Protein AF-A0A355AZ51-F1 (afdb_monomer)

pLDDT: mean 73.31, std 15.17, range [37.97, 91.88]

Foldseek 3Di:
DDWDWDDDPNDIWIWDWDQDPVDNQWIWIAIPNRIDIDGDPCPPPPPPPPPPDPPPDDPPDDDDDD

Secondary structure (DSSP, 8-state):
-EEEEEEETTEEEEEEEEE-SS-TTEEEEEETTEEEEEE-----------PPPPPPPPPP------

Radius of gyration: 24.49 Å; Cα contacts (8 Å, |Δi|>4): 77; chains: 1; bounding box: 25×79×32 Å

Sequence (66 aa):
MKKFKITVEDKTYEIAAERDAADPSLMRISVDGKAHTVRIEEEEAPQRSSGPRPAATPPPRSGGGG

Structure (mmCIF, N/CA/C/O backbone):
data_AF-A0A355AZ51-F1
#
_entry.id   AF-A0A355AZ51-F1
#
loop_
_atom_site.group_PDB
_atom_site.id
_atom_site.type_symbol
_atom_site.label_atom_id
_atom_site.label_alt_id
_atom_site.label_comp_id
_atom_site.label_asym_id
_atom_site.label_entity_id
_atom_site.label_seq_id
_atom_site.pdbx_PDB_ins_code
_atom_site.Cartn_x
_atom_site.Cartn_y
_atom_site.Cartn_z
_atom_site.occupancy
_atom_site.B_iso_or_equiv
_atom_site.auth_seq_id
_atom_site.auth_comp_id
_atom_site.auth_asym_id
_atom_site.auth_atom_id
_atom_site.pdbx_PDB_model_num
ATOM 1 N N . MET A 1 1 ? 13.149 -1.496 -0.353 1.00 71.56 1 MET A N 1
ATOM 2 C CA . MET A 1 1 ? 11.893 -1.607 0.421 1.00 71.56 1 MET A CA 1
ATOM 3 C C . MET A 1 1 ? 11.390 -0.269 0.986 1.00 71.56 1 MET A C 1
ATOM 5 O O . MET A 1 1 ? 12.133 0.400 1.698 1.00 71.56 1 MET A O 1
ATOM 9 N N . LYS A 1 2 ? 10.135 0.119 0.709 1.00 80.69 2 LYS A N 1
ATOM 10 C CA . LYS A 1 2 ? 9.460 1.286 1.318 1.00 80.69 2 LYS A CA 1
ATOM 11 C C . LYS A 1 2 ? 8.374 0.790 2.277 1.00 80.69 2 LYS A C 1
ATOM 13 O O . LYS A 1 2 ? 7.659 -0.148 1.948 1.00 80.69 2 LYS A O 1
ATOM 18 N N . LYS A 1 3 ? 8.272 1.373 3.472 1.00 85.81 3 LYS A N 1
ATOM 19 C CA . LYS A 1 3 ? 7.271 0.991 4.481 1.00 85.81 3 LYS A CA 1
ATOM 20 C C . LYS A 1 3 ? 6.299 2.140 4.704 1.00 85.81 3 LYS A C 1
ATOM 22 O O . LYS A 1 3 ? 6.715 3.295 4.768 1.00 85.81 3 LYS A O 1
ATOM 27 N N . PHE A 1 4 ? 5.028 1.807 4.832 1.00 84.81 4 PHE A N 1
ATOM 28 C CA . PHE A 1 4 ? 3.927 2.724 5.055 1.00 84.81 4 PHE A CA 1
ATOM 29 C C . PHE A 1 4 ? 3.131 2.230 6.258 1.00 84.81 4 PHE A C 1
ATOM 31 O O . PHE A 1 4 ? 2.941 1.028 6.433 1.00 84.81 4 PHE A O 1
ATOM 38 N N . LYS A 1 5 ? 2.669 3.161 7.088 1.00 88.50 5 LYS A N 1
ATOM 39 C CA . LYS A 1 5 ? 1.676 2.877 8.122 1.00 88.50 5 LYS A CA 1
ATOM 40 C C . LYS A 1 5 ? 0.400 3.585 7.713 1.00 88.50 5 LYS A C 1
ATOM 42 O O . LYS A 1 5 ? 0.432 4.794 7.490 1.00 88.50 5 LYS A O 1
ATOM 47 N N . ILE A 1 6 ? -0.678 2.830 7.556 1.00 86.62 6 ILE A N 1
ATOM 48 C CA . ILE A 1 6 ? -1.991 3.381 7.228 1.00 86.62 6 ILE A CA 1
ATOM 49 C C . ILE A 1 6 ? -2.888 3.141 8.429 1.00 86.62 6 ILE A C 1
ATOM 51 O O . ILE A 1 6 ? -3.071 2.001 8.841 1.00 86.62 6 ILE A O 1
ATOM 55 N N . THR A 1 7 ? -3.447 4.209 8.984 1.00 89.25 7 THR A N 1
ATOM 56 C CA . THR A 1 7 ? -4.439 4.117 10.054 1.00 89.25 7 THR A CA 1
ATOM 57 C C . THR A 1 7 ? -5.812 4.399 9.460 1.00 89.25 7 THR A C 1
ATOM 59 O O . THR A 1 7 ? -6.016 5.449 8.853 1.00 89.25 7 THR A O 1
ATOM 62 N N . VAL A 1 8 ? -6.730 3.442 9.587 1.00 90.25 8 VAL A N 1
ATOM 63 C CA . VAL A 1 8 ? -8.128 3.559 9.158 1.00 90.25 8 VAL A CA 1
ATOM 64 C C . VAL A 1 8 ? -8.989 3.393 10.397 1.00 90.25 8 VAL A C 1
ATOM 66 O O . VAL A 1 8 ? -8.953 2.333 11.025 1.00 90.25 8 VAL A O 1
ATOM 69 N N . GLU A 1 9 ? -9.730 4.447 10.739 1.00 91.88 9 GLU A N 1
ATOM 70 C CA . GLU A 1 9 ? -10.455 4.544 12.011 1.00 91.88 9 GLU A CA 1
ATOM 71 C C . GLU A 1 9 ? -9.479 4.275 13.172 1.00 91.88 9 GLU A C 1
ATOM 73 O O . GLU A 1 9 ? -8.481 4.983 13.304 1.00 91.88 9 GLU A O 1
ATOM 78 N N . ASP A 1 10 ? -9.696 3.215 13.949 1.00 91.56 10 ASP A N 1
ATOM 79 C CA . ASP A 1 10 ? -8.856 2.835 15.089 1.00 91.56 10 ASP A CA 1
ATOM 80 C C . ASP A 1 10 ? -7.875 1.687 14.779 1.00 91.56 10 ASP A C 1
ATOM 82 O O . ASP A 1 10 ? -7.214 1.155 15.675 1.00 91.56 10 ASP A O 1
ATOM 86 N N . LYS A 1 11 ? -7.764 1.266 13.511 1.00 88.31 11 LYS A N 1
ATOM 87 C CA . LYS A 1 11 ? -6.879 0.167 13.092 1.00 88.31 11 LYS A CA 1
ATOM 88 C C . LYS A 1 11 ? -5.672 0.692 12.337 1.00 88.31 11 LYS A C 1
ATOM 90 O O . LYS A 1 11 ? -5.807 1.408 11.349 1.00 88.31 11 LYS A O 1
ATOM 95 N N . THR A 1 12 ? -4.484 0.292 12.780 1.00 89.62 12 THR A N 1
ATOM 96 C CA . THR A 1 12 ? -3.221 0.601 12.100 1.00 89.62 12 THR A CA 1
ATOM 97 C C . THR A 1 12 ? -2.728 -0.623 11.346 1.00 89.62 12 THR A C 1
ATOM 99 O O . THR A 1 12 ? -2.542 -1.675 11.948 1.00 89.62 12 THR A O 1
ATOM 102 N N . TYR A 1 13 ? -2.489 -0.447 10.050 1.00 84.12 13 TYR A N 1
ATOM 103 C CA . TYR A 1 13 ? -1.950 -1.447 9.140 1.00 84.12 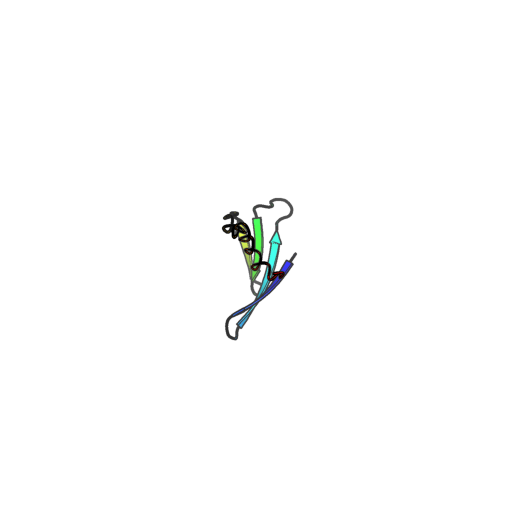13 TYR A CA 1
ATOM 104 C C . TYR A 1 13 ? -0.499 -1.109 8.816 1.00 84.12 13 TYR A C 1
ATOM 106 O O . TYR A 1 13 ? -0.184 0.027 8.428 1.00 84.12 13 TYR A O 1
ATOM 114 N N . GLU A 1 14 ? 0.388 -2.092 8.940 1.00 88.31 14 GLU A N 1
ATOM 115 C CA . GLU A 1 14 ? 1.77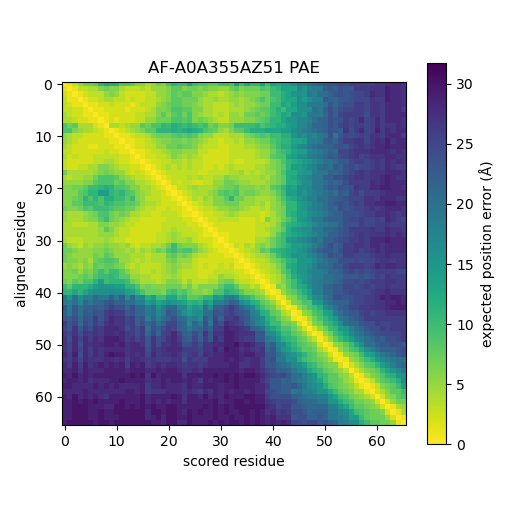0 -1.958 8.487 1.00 88.31 14 GLU A CA 1
ATOM 116 C C . GLU A 1 14 ? 1.919 -2.564 7.095 1.00 88.31 14 GLU A C 1
ATOM 118 O O . GLU A 1 14 ? 1.766 -3.769 6.894 1.00 88.31 14 GLU A O 1
ATOM 123 N N . ILE A 1 15 ? 2.236 -1.705 6.128 1.00 87.25 15 ILE A N 1
ATOM 124 C CA . ILE A 1 15 ? 2.365 -2.073 4.724 1.00 87.25 15 ILE A CA 1
ATOM 125 C C . ILE A 1 15 ? 3.823 -1.912 4.312 1.00 87.25 15 ILE A C 1
ATOM 127 O O . ILE A 1 15 ? 4.352 -0.802 4.251 1.00 87.25 15 ILE A O 1
ATOM 131 N N . ALA A 1 16 ? 4.495 -3.012 4.001 1.00 87.19 16 ALA A N 1
ATOM 132 C CA . ALA A 1 16 ? 5.817 -2.988 3.392 1.00 87.19 16 ALA A CA 1
ATOM 133 C C . ALA A 1 16 ? 5.684 -3.267 1.900 1.00 87.19 16 ALA A C 1
ATOM 135 O O . ALA A 1 16 ? 5.060 -4.243 1.507 1.00 87.19 16 ALA A O 1
ATOM 136 N N . ALA A 1 17 ? 6.270 -2.416 1.073 1.00 85.50 17 ALA A N 1
ATOM 137 C CA . ALA A 1 17 ? 6.160 -2.513 -0.366 1.00 85.50 17 ALA A CA 1
ATOM 138 C C . ALA A 1 17 ? 7.550 -2.514 -1.008 1.00 85.50 17 ALA A C 1
ATOM 140 O O . ALA A 1 17 ? 8.406 -1.666 -0.721 1.00 85.50 17 ALA A O 1
ATOM 141 N N . GLU A 1 18 ? 7.784 -3.485 -1.875 1.00 86.00 18 GLU A N 1
ATOM 142 C CA . GLU A 1 18 ? 9.045 -3.680 -2.574 1.00 86.00 18 GLU A CA 1
ATOM 143 C C . GLU A 1 18 ? 8.765 -4.030 -4.028 1.00 86.00 18 GLU A C 1
ATOM 145 O O . GLU A 1 18 ? 8.033 -4.976 -4.307 1.00 86.00 18 GLU A O 1
ATOM 150 N N . ARG A 1 19 ? 9.322 -3.248 -4.958 1.00 83.62 19 ARG A N 1
ATOM 151 C CA . ARG A 1 19 ? 9.334 -3.645 -6.367 1.00 83.62 19 ARG A CA 1
ATOM 152 C C . ARG A 1 19 ? 10.321 -4.780 -6.542 1.00 83.62 19 ARG A C 1
ATOM 154 O O . ARG A 1 19 ? 11.389 -4.762 -5.926 1.00 83.62 19 ARG A O 1
ATOM 161 N N . ASP A 1 20 ? 9.943 -5.743 -7.365 1.00 80.31 20 ASP A N 1
ATOM 162 C CA . ASP A 1 20 ? 10.855 -6.804 -7.731 1.00 80.31 20 ASP A CA 1
ATOM 163 C C . ASP A 1 20 ? 12.023 -6.216 -8.543 1.00 80.31 20 ASP A C 1
ATOM 165 O O . ASP A 1 20 ? 11.848 -5.315 -9.365 1.00 80.31 20 ASP A O 1
ATOM 169 N N . ALA A 1 21 ? 13.242 -6.660 -8.237 1.00 78.88 21 ALA A N 1
ATOM 170 C CA . ALA A 1 21 ? 14.447 -6.147 -8.884 1.00 78.88 21 ALA A CA 1
ATOM 171 C C . ALA A 1 21 ? 14.630 -6.714 -10.300 1.00 78.88 21 ALA A C 1
ATOM 173 O O . ALA A 1 21 ? 15.312 -6.092 -11.114 1.00 78.88 21 ALA A O 1
ATOM 174 N N . ALA A 1 22 ? 14.047 -7.883 -10.581 1.00 83.88 22 ALA A N 1
ATOM 175 C CA . ALA A 1 22 ? 14.083 -8.516 -11.891 1.00 83.88 22 ALA A CA 1
ATOM 176 C C . ALA A 1 22 ? 12.906 -8.069 -12.768 1.00 83.88 22 ALA A C 1
ATOM 178 O O . ALA A 1 22 ? 13.078 -7.939 -13.978 1.00 83.88 22 ALA A O 1
ATOM 179 N N . ASP A 1 23 ? 11.740 -7.804 -12.169 1.00 80.19 23 ASP A N 1
ATOM 180 C CA . ASP A 1 23 ? 10.536 -7.391 -12.894 1.00 80.19 23 ASP A CA 1
ATOM 181 C C . ASP A 1 23 ? 9.891 -6.128 -12.278 1.00 80.19 23 ASP A C 1
ATOM 183 O O . ASP A 1 23 ? 9.206 -6.201 -11.255 1.00 80.19 23 ASP A O 1
ATOM 187 N N . PRO A 1 24 ? 10.058 -4.943 -12.894 1.00 79.88 24 PRO A N 1
ATOM 188 C CA . PRO A 1 24 ? 9.508 -3.699 -12.357 1.00 79.88 24 PRO A CA 1
ATOM 189 C C . PRO A 1 24 ? 7.973 -3.628 -12.413 1.00 79.88 24 PRO A C 1
ATOM 191 O O . PRO A 1 24 ? 7.396 -2.746 -11.769 1.00 79.88 24 PRO A O 1
ATOM 194 N N . SER A 1 25 ? 7.316 -4.531 -13.150 1.00 81.38 25 SER A N 1
ATOM 195 C CA . SER A 1 25 ? 5.857 -4.669 -13.207 1.00 81.38 25 SER A CA 1
ATOM 196 C C . SER A 1 25 ? 5.309 -5.512 -12.050 1.00 81.38 25 SER A C 1
ATOM 198 O O . SER A 1 25 ? 4.093 -5.550 -11.841 1.00 81.38 25 SER A O 1
ATOM 200 N N . LEU A 1 26 ? 6.172 -6.160 -11.261 1.00 82.25 26 LEU A N 1
ATOM 201 C CA . LEU A 1 26 ? 5.796 -6.912 -10.067 1.00 82.25 26 LEU A CA 1
ATOM 202 C C . LEU A 1 26 ? 6.155 -6.151 -8.787 1.00 82.25 26 LEU A C 1
ATOM 204 O O . LEU A 1 26 ? 7.260 -5.639 -8.598 1.00 82.25 26 LEU A O 1
ATOM 208 N N . MET A 1 27 ? 5.205 -6.114 -7.855 1.00 85.69 27 MET A N 1
ATOM 209 C CA . MET A 1 27 ? 5.376 -5.495 -6.547 1.00 85.69 27 MET A CA 1
ATOM 210 C C . MET A 1 27 ? 4.948 -6.454 -5.451 1.00 85.69 27 MET A C 1
ATOM 212 O O . MET A 1 27 ? 3.834 -6.978 -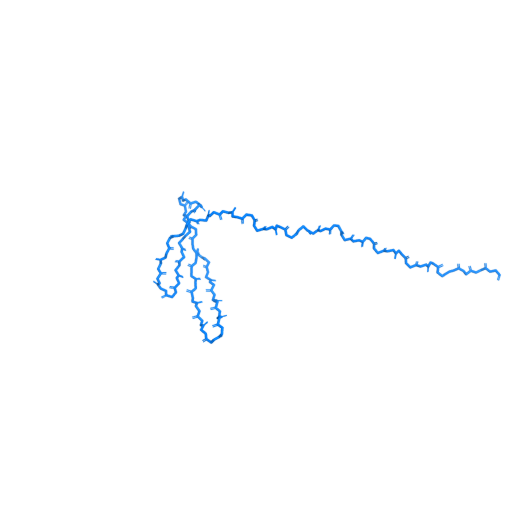5.439 1.00 85.69 27 MET A O 1
ATOM 216 N N . ARG A 1 28 ? 5.850 -6.684 -4.503 1.00 87.50 28 ARG A N 1
ATOM 217 C CA . ARG A 1 28 ? 5.581 -7.454 -3.294 1.00 87.50 28 ARG A CA 1
ATOM 218 C C . ARG A 1 28 ? 5.102 -6.492 -2.221 1.00 87.50 28 ARG A C 1
ATOM 220 O O . ARG A 1 28 ? 5.828 -5.585 -1.816 1.00 87.50 28 ARG A O 1
ATOM 227 N N . ILE A 1 29 ? 3.869 -6.691 -1.782 1.00 87.94 29 ILE A N 1
ATOM 228 C CA . ILE A 1 29 ? 3.221 -5.918 -0.731 1.00 87.94 29 ILE A CA 1
ATOM 229 C C . ILE A 1 29 ? 2.980 -6.854 0.447 1.00 87.94 29 ILE A C 1
ATOM 231 O O . ILE A 1 29 ? 2.247 -7.828 0.327 1.00 87.94 29 ILE A O 1
ATOM 235 N N . SER A 1 30 ? 3.577 -6.561 1.592 1.00 86.88 30 SER A N 1
ATOM 236 C CA . SER A 1 30 ? 3.286 -7.241 2.848 1.00 86.88 30 SER A CA 1
ATOM 237 C C . SER A 1 30 ? 2.378 -6.372 3.698 1.00 86.88 30 SER A C 1
ATOM 239 O O . SER A 1 30 ? 2.777 -5.265 4.046 1.00 86.88 30 SER A O 1
ATOM 241 N N . VAL A 1 31 ? 1.196 -6.875 4.045 1.00 87.31 31 VAL A N 1
ATOM 242 C CA . VAL A 1 31 ? 0.234 -6.213 4.938 1.00 87.31 31 VAL A CA 1
ATOM 243 C C . VAL A 1 31 ? 0.131 -7.039 6.211 1.00 87.31 31 VAL A C 1
ATOM 245 O O . VAL A 1 31 ? -0.191 -8.225 6.141 1.00 87.31 31 VAL A O 1
ATOM 248 N N . ASP A 1 32 ? 0.460 -6.446 7.358 1.0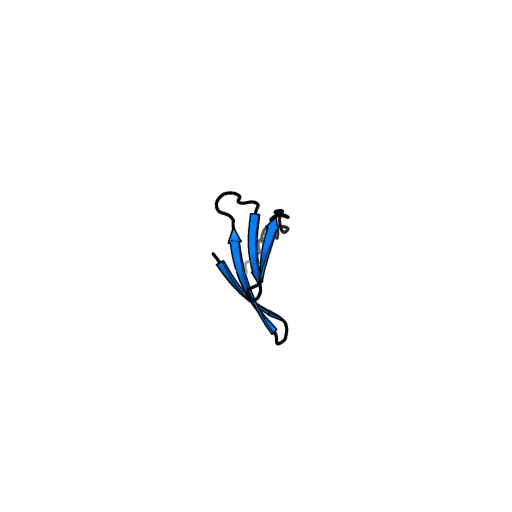0 85.06 32 ASP A N 1
ATOM 249 C CA . ASP A 1 32 ? 0.408 -7.101 8.676 1.00 85.06 32 ASP A CA 1
ATOM 250 C C . ASP A 1 32 ? 1.093 -8.484 8.699 1.00 85.06 32 ASP A C 1
ATOM 252 O O . ASP A 1 32 ? 0.607 -9.461 9.269 1.00 85.06 32 ASP A O 1
ATOM 256 N N . GLY A 1 33 ? 2.233 -8.588 8.008 1.00 81.06 33 GLY A N 1
ATOM 257 C CA . GLY A 1 33 ? 3.025 -9.818 7.906 1.00 81.06 33 GLY A CA 1
ATOM 258 C C . GLY A 1 33 ? 2.572 -10.813 6.831 1.00 81.06 33 GLY A C 1
ATOM 259 O O . GLY A 1 33 ? 3.291 -11.779 6.574 1.00 81.06 33 GLY A O 1
ATOM 260 N N . LYS A 1 34 ? 1.445 -10.583 6.144 1.00 84.44 34 LYS A N 1
ATOM 261 C CA . LYS A 1 34 ? 1.026 -11.385 4.983 1.00 84.44 34 LYS A CA 1
ATOM 262 C C . LYS A 1 34 ? 1.538 -10.771 3.689 1.00 84.44 34 LYS A C 1
ATOM 264 O O . LYS A 1 34 ? 1.154 -9.663 3.329 1.00 84.44 34 LYS A O 1
ATOM 269 N N . ALA A 1 35 ? 2.405 -11.500 2.994 1.00 85.88 35 ALA A N 1
ATOM 270 C CA . ALA A 1 35 ? 2.961 -11.081 1.714 1.00 85.88 35 ALA A CA 1
ATOM 271 C C . ALA A 1 35 ? 2.023 -11.436 0.552 1.00 85.88 35 ALA A C 1
ATOM 273 O O . ALA A 1 35 ? 1.599 -12.581 0.404 1.00 85.88 35 ALA A O 1
ATOM 274 N N . HIS A 1 36 ? 1.767 -10.453 -0.301 1.00 84.75 36 HIS A N 1
ATOM 275 C CA . HIS A 1 36 ? 0.992 -10.547 -1.526 1.00 84.75 36 HIS A CA 1
ATOM 276 C C . HIS A 1 36 ? 1.834 -10.027 -2.692 1.00 84.75 36 HIS A C 1
ATOM 278 O O . HIS A 1 36 ? 2.471 -8.979 -2.594 1.00 84.75 36 HIS A O 1
ATOM 284 N N . THR A 1 37 ? 1.843 -10.756 -3.804 1.00 83.06 37 THR A N 1
ATOM 285 C CA . THR A 1 37 ? 2.457 -10.286 -5.049 1.00 83.06 37 THR A CA 1
ATOM 286 C C . THR A 1 37 ? 1.361 -9.690 -5.910 1.00 83.06 37 THR A C 1
ATOM 288 O O . THR A 1 37 ? 0.411 -10.387 -6.265 1.00 83.06 37 THR A O 1
ATOM 291 N N . VAL A 1 38 ? 1.487 -8.410 -6.236 1.00 82.75 38 VAL A N 1
ATOM 292 C CA . VAL A 1 38 ? 0.569 -7.710 -7.132 1.00 82.75 38 VAL A CA 1
ATOM 293 C C . VAL A 1 38 ? 1.314 -7.288 -8.390 1.00 82.75 38 VAL A C 1
ATOM 295 O O . VAL A 1 38 ? 2.502 -6.963 -8.349 1.00 82.75 38 VAL A O 1
ATOM 298 N N . ARG A 1 39 ? 0.612 -7.311 -9.520 1.00 79.94 39 ARG A N 1
ATOM 299 C CA . ARG A 1 39 ? 1.083 -6.672 -10.747 1.00 79.94 39 ARG A CA 1
ATOM 300 C C . ARG A 1 39 ? 0.715 -5.200 -10.673 1.00 79.94 39 ARG A C 1
ATOM 302 O O . ARG A 1 39 ? -0.440 -4.879 -10.402 1.00 79.94 39 ARG A O 1
ATOM 309 N N . ILE A 1 40 ? 1.698 -4.326 -10.861 1.00 74.38 40 ILE A N 1
ATOM 310 C CA . ILE A 1 40 ? 1.433 -2.902 -11.034 1.00 74.38 40 ILE A CA 1
ATOM 311 C C . ILE A 1 40 ? 1.014 -2.727 -12.490 1.00 74.38 40 ILE A C 1
ATOM 313 O O . ILE A 1 40 ? 1.855 -2.711 -13.387 1.00 74.38 40 ILE A O 1
ATOM 317 N N . GLU A 1 41 ? -0.286 -2.611 -12.719 1.00 69.44 41 GLU A N 1
ATOM 318 C CA . GLU A 1 41 ? -0.782 -1.954 -13.920 1.00 69.44 41 GLU A CA 1
ATOM 319 C C . GLU A 1 41 ? -0.756 -0.459 -13.614 1.00 69.44 41 GLU A C 1
ATOM 321 O O . GLU A 1 41 ? -1.420 0.015 -12.691 1.00 69.44 41 GLU A O 1
ATOM 326 N N . GLU A 1 42 ? 0.124 0.269 -14.295 1.00 59.44 42 GLU A N 1
ATOM 327 C CA . GLU A 1 42 ? 0.245 1.715 -14.155 1.00 59.44 42 GLU A CA 1
ATOM 328 C C . GLU A 1 42 ? -0.993 2.355 -14.797 1.00 59.44 42 GLU A C 1
ATOM 330 O O . GLU A 1 42 ? -0.972 2.775 -15.950 1.00 59.44 42 GLU A O 1
ATOM 335 N N . 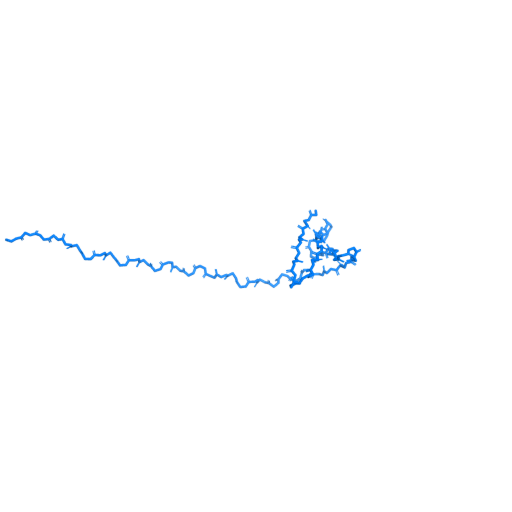GLU A 1 43 ? -2.113 2.377 -14.070 1.00 55.94 43 GLU A N 1
ATOM 336 C CA . GLU A 1 43 ? -3.188 3.309 -14.382 1.00 55.94 43 GLU A CA 1
ATOM 337 C C . GLU A 1 43 ? -2.616 4.691 -14.077 1.00 55.94 43 GLU A C 1
ATOM 339 O O . GLU A 1 43 ? -2.366 5.032 -12.917 1.00 55.94 43 GLU A O 1
ATOM 344 N N . GLU A 1 44 ? -2.298 5.435 -15.138 1.00 48.88 44 GLU A N 1
ATOM 345 C CA . GLU A 1 44 ? -1.895 6.831 -15.074 1.00 48.88 44 GLU A CA 1
ATOM 346 C C . GLU A 1 44 ? -2.967 7.566 -14.267 1.00 48.88 44 GLU A C 1
ATOM 348 O O . GLU A 1 44 ? -4.019 7.936 -14.788 1.00 48.88 44 GLU A O 1
ATOM 353 N N . ALA A 1 45 ? -2.735 7.720 -12.957 1.00 48.41 45 ALA A N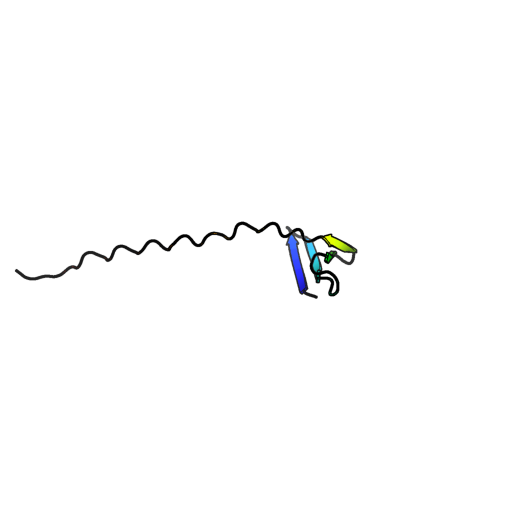 1
ATOM 354 C CA . ALA A 1 45 ? -3.569 8.555 -12.114 1.00 48.41 45 ALA A CA 1
ATOM 355 C C . ALA A 1 45 ? -3.660 9.885 -12.857 1.00 48.41 45 ALA A C 1
ATOM 357 O O . ALA A 1 45 ? -2.587 10.416 -13.167 1.00 48.41 45 ALA A O 1
ATOM 358 N N . PRO A 1 46 ? -4.865 10.392 -13.197 1.00 46.69 46 PRO A N 1
ATOM 359 C CA . PRO A 1 46 ? -4.989 11.573 -14.027 1.00 46.69 46 PRO A CA 1
ATOM 360 C C . PRO A 1 46 ? -4.147 12.639 -13.359 1.00 46.69 46 PRO A C 1
ATOM 362 O O . PRO A 1 46 ? -4.451 13.094 -12.249 1.00 46.69 46 PRO A O 1
ATOM 365 N N . GLN A 1 47 ? -3.021 12.938 -14.006 1.00 53.34 47 GLN A N 1
ATOM 366 C CA . GLN A 1 47 ? -2.093 13.966 -13.598 1.00 53.34 47 GLN A CA 1
ATOM 367 C C . GLN A 1 47 ? -3.022 15.155 -13.442 1.00 53.34 47 GLN A C 1
ATOM 369 O O . GLN A 1 47 ? -3.674 15.523 -14.421 1.00 53.34 47 GLN A O 1
ATOM 374 N N . ARG A 1 48 ? -3.233 15.664 -12.217 1.00 50.66 48 ARG A N 1
ATOM 375 C CA . ARG A 1 48 ? -4.045 16.870 -12.053 1.00 50.66 48 ARG A CA 1
ATOM 376 C C . ARG A 1 48 ? -3.349 17.883 -12.931 1.00 50.66 48 ARG A C 1
ATOM 378 O O . ARG A 1 48 ? -2.283 18.365 -12.557 1.00 50.66 48 ARG A O 1
ATOM 385 N N . SER A 1 49 ? -3.910 18.124 -14.113 1.00 48.38 49 SER A N 1
ATOM 386 C CA . SER A 1 49 ? -3.397 19.090 -15.051 1.00 48.38 49 SER A CA 1
ATOM 387 C C . SER A 1 49 ? -3.344 20.360 -14.234 1.00 48.38 49 SER A C 1
ATOM 389 O O . SER A 1 49 ? -4.388 20.872 -13.815 1.00 48.38 49 SER A O 1
ATOM 391 N N . SER A 1 50 ? -2.140 20.814 -13.904 1.00 56.00 50 SER A N 1
ATOM 392 C CA . SER A 1 50 ? -1.937 22.156 -13.409 1.00 56.00 50 SER A CA 1
ATOM 393 C C . SER A 1 50 ? -2.313 23.047 -14.583 1.00 56.00 50 SER A C 1
ATOM 395 O O . SER A 1 50 ? -1.469 23.402 -15.404 1.00 56.00 50 SER A O 1
ATOM 397 N N . GLY A 1 51 ? -3.617 23.295 -14.729 1.00 55.72 51 GLY A N 1
ATOM 398 C CA . GLY A 1 51 ? -4.141 24.244 -15.687 1.00 55.72 51 GLY A CA 1
ATOM 399 C C . GLY A 1 51 ? -3.408 25.565 -15.468 1.00 55.72 51 GLY A C 1
ATOM 400 O O . GLY A 1 51 ? -3.040 25.872 -14.326 1.00 55.72 51 GLY A O 1
ATOM 401 N N . PRO A 1 52 ? -3.123 26.318 -16.539 1.00 58.47 52 PRO A N 1
ATOM 402 C CA . PRO A 1 52 ? -2.350 27.542 -16.429 1.00 58.47 52 PRO A CA 1
ATOM 403 C C . PRO A 1 52 ? -2.989 28.440 -15.369 1.00 58.47 52 PRO A C 1
ATOM 405 O O . PRO A 1 52 ? -4.187 28.718 -15.410 1.00 58.47 52 PRO A O 1
ATOM 408 N N . ARG A 1 53 ? -2.184 28.855 -14.385 1.00 61.19 53 ARG A N 1
ATOM 409 C CA . ARG A 1 53 ? -2.567 29.844 -13.374 1.00 61.19 53 ARG A CA 1
ATOM 410 C C . ARG A 1 53 ? -3.164 31.044 -14.123 1.00 61.19 53 ARG A C 1
ATOM 412 O O . ARG A 1 53 ? -2.433 31.626 -14.927 1.00 61.19 53 ARG A O 1
ATOM 419 N N . PRO A 1 54 ? -4.440 31.422 -13.918 1.00 58.06 54 PRO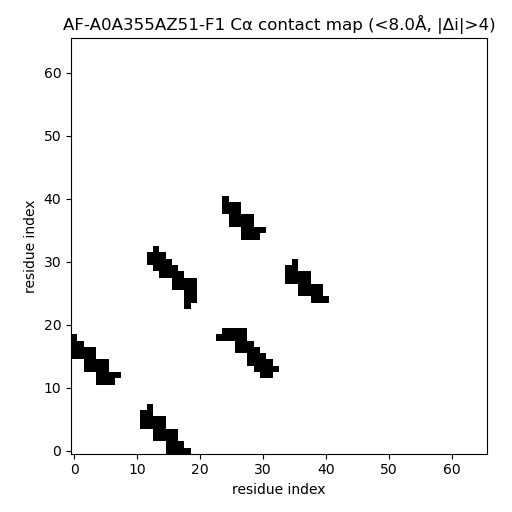 A N 1
ATOM 420 C CA . PRO A 1 54 ? -4.965 32.615 -14.561 1.00 58.06 54 PRO A CA 1
ATOM 421 C C . PRO A 1 54 ? -4.099 33.795 -14.118 1.00 58.06 54 PRO A C 1
ATOM 423 O O . PRO A 1 54 ? -3.866 33.991 -12.921 1.00 58.06 54 PRO A O 1
ATOM 426 N N . ALA A 1 55 ? -3.543 34.524 -15.087 1.00 60.78 55 ALA A N 1
ATOM 427 C CA . ALA A 1 55 ? -2.784 35.732 -14.815 1.00 60.78 55 ALA A CA 1
ATOM 428 C C . ALA A 1 55 ? -3.713 36.700 -14.078 1.00 60.78 55 ALA A C 1
ATOM 430 O O . ALA A 1 55 ? -4.765 37.071 -14.595 1.00 60.78 55 ALA A O 1
ATOM 431 N N . ALA A 1 56 ? -3.350 37.054 -12.846 1.00 62.78 56 ALA A N 1
ATOM 432 C CA . ALA A 1 56 ? -4.071 38.057 -12.085 1.00 62.78 56 ALA A CA 1
ATOM 433 C C . ALA A 1 56 ? -4.087 39.354 -12.902 1.00 62.78 56 ALA A C 1
ATOM 435 O O . ALA A 1 56 ? -3.030 39.879 -13.259 1.00 62.78 56 ALA A O 1
ATOM 436 N N . THR A 1 57 ? -5.283 39.845 -13.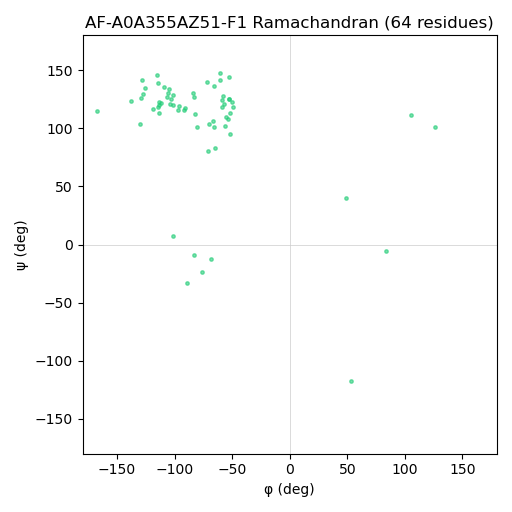220 1.00 64.75 57 THR A N 1
ATOM 437 C CA . THR A 1 57 ? -5.484 41.159 -13.825 1.00 64.75 57 THR A CA 1
ATOM 438 C C . THR A 1 57 ? -4.769 42.189 -12.945 1.00 64.75 57 THR A C 1
ATOM 440 O O . THR A 1 57 ? -5.018 42.204 -11.735 1.00 64.75 57 THR A O 1
ATOM 443 N N . PRO A 1 58 ? -3.853 43.016 -13.480 1.00 66.12 58 PRO A N 1
ATOM 444 C CA . PRO A 1 58 ? -3.193 44.026 -12.665 1.00 66.12 58 PRO A CA 1
ATOM 445 C C . PRO A 1 58 ? -4.250 44.984 -12.089 1.00 66.12 58 PRO A C 1
ATOM 447 O O . PRO A 1 58 ? -5.218 45.306 -12.786 1.00 66.12 58 PRO A O 1
ATOM 450 N N . PRO A 1 59 ? -4.106 45.435 -10.829 1.00 66.31 59 PRO A N 1
ATOM 451 C CA . PRO A 1 59 ? -5.027 46.410 -10.260 1.00 66.31 59 PRO A CA 1
ATOM 452 C C . PRO A 1 59 ? -4.991 47.707 -11.085 1.00 66.31 59 PRO A C 1
ATOM 454 O O . PRO A 1 59 ? -3.934 48.059 -11.623 1.00 66.31 59 PRO A O 1
ATOM 457 N N . PRO A 1 60 ? -6.116 48.438 -11.199 1.00 63.84 60 PRO A N 1
ATOM 458 C CA . PRO A 1 60 ? -6.133 49.707 -11.908 1.00 63.84 60 PRO A CA 1
ATOM 459 C C . PRO A 1 60 ? -5.125 50.664 -11.268 1.00 63.84 60 PRO A C 1
ATOM 461 O O . PRO A 1 60 ? -5.106 50.873 -10.053 1.00 63.84 60 PRO A O 1
ATOM 464 N N . ARG A 1 61 ? -4.257 51.228 -12.110 1.00 58.69 61 ARG A N 1
ATOM 465 C CA . ARG A 1 61 ? -3.242 52.204 -11.723 1.00 58.69 61 ARG A CA 1
ATOM 466 C C . ARG A 1 61 ? -3.950 53.473 -11.248 1.00 58.69 61 ARG A C 1
ATOM 468 O O . ARG A 1 61 ? -4.406 54.273 -12.056 1.00 58.69 61 ARG A O 1
ATOM 475 N N . SER A 1 62 ? -4.037 53.647 -9.935 1.00 60.19 62 SER A N 1
ATOM 476 C CA . SER A 1 62 ? -4.325 54.939 -9.318 1.00 60.19 62 SER A CA 1
ATOM 477 C C . SER A 1 62 ? -3.110 55.851 -9.514 1.00 60.19 62 SER A C 1
ATOM 479 O O . SER A 1 62 ? -2.070 55.680 -8.880 1.00 60.19 62 SER A O 1
ATOM 481 N N . GLY A 1 63 ? -3.230 56.779 -10.453 1.00 47.59 63 GLY A N 1
ATOM 482 C CA . GLY A 1 63 ? -2.379 57.953 -10.631 1.00 47.59 63 GLY A CA 1
ATOM 483 C C . 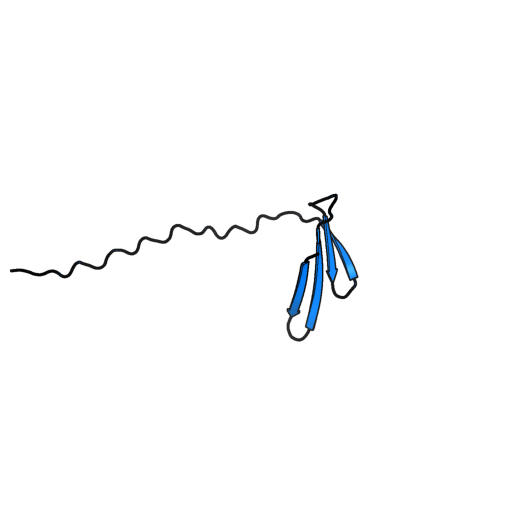GLY A 1 63 ? -3.119 58.848 -11.621 1.00 47.59 63 GLY A C 1
ATOM 484 O O . GLY A 1 63 ? -3.419 58.398 -12.717 1.00 47.59 63 GLY A O 1
ATOM 485 N N . GLY A 1 64 ? -3.596 60.042 -11.286 1.00 50.00 64 GLY A N 1
ATOM 486 C CA . GLY A 1 64 ? -2.995 61.070 -10.449 1.00 50.00 64 GLY A CA 1
ATOM 487 C C . GLY A 1 64 ? -2.511 62.170 -11.394 1.00 50.00 64 GLY A C 1
ATOM 488 O O . GLY A 1 64 ? -1.574 61.928 -12.149 1.00 50.00 64 GLY A O 1
ATOM 489 N N . GLY A 1 65 ? -3.149 63.343 -11.359 1.00 44.88 65 GLY A N 1
ATOM 490 C CA . GLY A 1 65 ? -2.650 64.557 -12.015 1.00 44.88 65 GLY A CA 1
ATOM 491 C C . GLY A 1 65 ? -3.635 65.227 -12.971 1.00 44.88 65 GLY A C 1
ATOM 492 O O . GLY A 1 65 ? -3.765 64.815 -14.121 1.00 44.88 65 GLY A O 1
ATOM 493 N N . GLY A 1 66 ? -4.265 66.290 -12.479 1.00 37.97 66 GLY A N 1
ATOM 494 C CA . GLY A 1 66 ? -4.976 67.332 -13.213 1.00 37.97 66 GLY A CA 1
ATOM 495 C C . GLY A 1 66 ? -5.093 68.537 -12.298 1.00 37.97 66 GLY A C 1
ATOM 496 O O . GLY A 1 66 ? -5.572 68.318 -11.163 1.00 37.97 66 GLY A O 1
#

Solvent-accessible surface area (backbone atoms only — not comparable to full-atom values): 4418 Å² total; per-residue (Å²): 124,50,76,47,77,49,71,57,90,94,45,77,44,48,35,40,38,32,67,40,91,89,42,83,50,34,33,41,38,26,50,77,84,48,76,42,82,42,73,60,73,83,71,77,68,77,70,77,72,79,63,80,76,77,77,75,76,76,76,84,80,88,72,87,91,132

Nearest PDB structures (foldseek):
  8f3d-assembly1_H  TM=7.547E-01  e=2.577E+00  Leishmania tarentolae
  6iy0-assembly3_E  TM=6.582E-01  e=4.995E+00  Staphylococcus aureus subsp. aureus Mu50
  8xfu-assembly1_C  TM=6.735E-01  e=7.430E+00  Staphylococcus aureus subsp. aureus Mu50
  5o2q-assembly1_A  TM=3.218E-01  e=3.588E+00  Homo sapiens
  3oe3-assembly3_F  TM=4.828E-01  e=7.938E+00  Salmonella enterica subsp. enterica serovar Typhimurium

Mean predicted aligned error: 14.89 Å